Protein AF-A0A963EAY8-F1 (afdb_monomer_lite)

Sequence (156 aa):
DLLLGFHVPGVGLVMAIVAFFITGMMVTNFIGHRLVNLWERLLSKIPLVRTIHHAVKQVASSFLSSSEESFTNVLLIEYPRPGIYSIALQTSTGFQRAKSATSEELITVFLPTTPNPTSGFLLLVPKKDVQKLDMSVDEAFKMVISLGVVLPDRPE

pLDDT: mean 78.3, std 15.53, range [38.72, 96.75]

Radius of gyration: 29.53 Å; chains: 1; bounding box: 67×51×71 Å

Structure (mmCIF, N/CA/C/O backbone):
data_AF-A0A963EAY8-F1
#
_entry.id   AF-A0A963EAY8-F1
#
loop_
_atom_site.group_PDB
_atom_site.id
_atom_site.type_symbol
_atom_site.label_atom_id
_atom_site.label_alt_id
_atom_site.label_comp_id
_atom_site.label_asym_id
_atom_site.label_entity_id
_atom_site.label_seq_id
_atom_site.pdbx_PDB_ins_code
_atom_site.Cartn_x
_atom_site.Cartn_y
_atom_site.Cartn_z
_atom_site.occupancy
_atom_site.B_iso_or_equiv
_atom_site.auth_seq_id
_atom_site.auth_comp_id
_atom_site.auth_asym_id
_atom_site.auth_atom_id
_atom_site.pdbx_PDB_model_num
ATOM 1 N N . ASP A 1 1 ? 45.921 -27.276 -46.958 1.00 52.75 1 ASP A N 1
ATOM 2 C CA . ASP A 1 1 ? 47.088 -27.723 -47.740 1.00 52.75 1 ASP A CA 1
ATOM 3 C C . ASP A 1 1 ? 47.526 -29.177 -47.634 1.00 52.75 1 ASP A C 1
ATOM 5 O O . ASP A 1 1 ? 48.458 -29.514 -48.342 1.00 52.75 1 ASP A O 1
ATOM 9 N N . LEU A 1 2 ? 46.847 -30.090 -46.916 1.00 59.94 2 LEU A N 1
ATOM 10 C CA . LEU A 1 2 ? 47.181 -31.527 -47.058 1.00 59.94 2 LEU A CA 1
ATOM 11 C C . LEU A 1 2 ? 45.992 -32.506 -47.127 1.00 59.94 2 LEU A C 1
ATOM 13 O O . LEU A 1 2 ? 46.213 -33.704 -47.213 1.00 59.94 2 LEU A O 1
ATOM 17 N N . LEU A 1 3 ? 44.737 -32.033 -47.131 1.00 61.50 3 LEU A N 1
ATOM 18 C CA . LEU A 1 3 ? 43.558 -32.923 -47.194 1.00 61.50 3 LEU A CA 1
ATOM 19 C C . LEU A 1 3 ? 42.606 -32.681 -48.382 1.00 61.50 3 LEU A C 1
ATOM 21 O O . LEU A 1 3 ? 41.777 -33.540 -48.648 1.00 61.50 3 LEU A O 1
ATOM 25 N N . LEU A 1 4 ? 42.703 -31.560 -49.113 1.00 60.94 4 LEU A N 1
ATOM 26 C CA . LEU A 1 4 ? 41.684 -31.164 -50.111 1.00 60.94 4 LEU A CA 1
ATOM 27 C C . LEU A 1 4 ? 42.226 -30.697 -51.479 1.00 60.94 4 LEU A C 1
ATOM 29 O O . LEU A 1 4 ? 41.444 -30.270 -52.319 1.00 60.94 4 LEU A O 1
ATOM 33 N N . GLY A 1 5 ? 43.536 -30.772 -51.735 1.00 61.97 5 GLY A N 1
ATOM 34 C CA . GLY A 1 5 ? 44.114 -30.518 -53.070 1.00 61.97 5 GLY A CA 1
ATOM 35 C C . GLY A 1 5 ? 44.005 -29.087 -53.633 1.00 61.97 5 GLY A C 1
ATOM 36 O O . GLY A 1 5 ? 44.617 -28.815 -54.657 1.00 61.97 5 GLY A O 1
ATOM 37 N N . PHE A 1 6 ? 43.299 -28.163 -52.969 1.00 66.94 6 PHE A N 1
ATOM 38 C CA . PHE A 1 6 ? 43.195 -26.749 -53.350 1.00 66.94 6 PHE A CA 1
ATOM 39 C C . PHE A 1 6 ? 43.286 -25.827 -52.125 1.00 66.94 6 PHE A C 1
ATOM 41 O O . PHE A 1 6 ? 42.725 -26.118 -51.064 1.00 66.94 6 PHE A O 1
ATOM 48 N N . HIS A 1 7 ? 43.991 -24.701 -52.276 1.00 59.88 7 HIS A N 1
ATOM 49 C CA . HIS A 1 7 ? 44.113 -23.668 -51.248 1.00 59.88 7 HIS A CA 1
ATOM 50 C C . HIS A 1 7 ? 42.875 -22.765 -51.299 1.00 59.88 7 HIS A C 1
ATOM 52 O O . HIS A 1 7 ? 42.766 -21.902 -52.167 1.00 59.88 7 HIS A O 1
ATOM 58 N N . VAL A 1 8 ? 41.915 -22.977 -50.395 1.00 67.69 8 VAL A N 1
ATOM 59 C CA . VAL A 1 8 ? 40.774 -22.066 -50.236 1.00 67.69 8 VAL A CA 1
ATOM 60 C C . VAL A 1 8 ? 41.134 -21.049 -49.144 1.00 67.69 8 VAL A C 1
ATOM 62 O O . VAL A 1 8 ? 41.179 -21.417 -47.962 1.00 67.69 8 VAL A O 1
ATOM 65 N N . PRO A 1 9 ? 41.432 -19.785 -49.499 1.00 74.25 9 PRO A N 1
ATOM 66 C CA . PRO A 1 9 ? 41.774 -18.765 -48.515 1.00 74.25 9 PRO A CA 1
ATOM 67 C C . PRO A 1 9 ? 40.606 -18.565 -47.536 1.00 74.25 9 PRO A C 1
ATOM 69 O O . PRO A 1 9 ? 39.452 -18.463 -47.941 1.00 74.25 9 PRO A O 1
ATOM 72 N N . GLY A 1 10 ? 40.900 -18.551 -46.232 1.00 77.94 10 GLY A N 1
ATOM 73 C CA . GLY A 1 10 ? 39.903 -18.361 -45.166 1.00 77.94 10 GLY A CA 1
ATOM 74 C C . GLY A 1 10 ? 39.368 -19.638 -44.503 1.00 77.94 10 GLY A C 1
ATOM 75 O O . GLY A 1 10 ? 38.774 -19.543 -43.430 1.00 77.94 10 GLY A O 1
ATOM 76 N N . VAL A 1 11 ? 39.639 -20.838 -45.035 1.00 84.38 11 VAL A N 1
ATOM 77 C CA . VAL A 1 11 ? 39.178 -22.102 -44.413 1.00 84.38 11 VAL A CA 1
ATOM 78 C C . VAL A 1 11 ? 39.747 -22.302 -43.009 1.00 84.38 11 VAL A C 1
ATOM 80 O O . VAL A 1 11 ? 39.030 -22.753 -42.121 1.00 84.38 11 VAL A O 1
ATOM 83 N N . GLY A 1 12 ? 41.002 -21.912 -42.771 1.00 84.38 12 GLY A N 1
ATOM 84 C CA . GLY A 1 12 ? 41.598 -21.974 -41.433 1.00 84.38 12 GLY A CA 1
ATOM 85 C C . GLY A 1 12 ? 40.861 -21.104 -40.409 1.00 84.38 12 GLY A C 1
ATOM 86 O O . GLY A 1 12 ? 40.652 -21.536 -39.279 1.00 84.38 12 GLY A O 1
ATOM 87 N N . LEU A 1 13 ? 40.399 -19.918 -40.819 1.00 89.06 13 LEU A N 1
ATOM 88 C CA . LEU A 1 13 ? 39.637 -19.008 -39.962 1.00 89.06 13 LEU A CA 1
ATOM 89 C C . LEU A 1 13 ? 38.248 -19.575 -39.651 1.00 89.06 13 LEU A C 1
ATOM 91 O O . L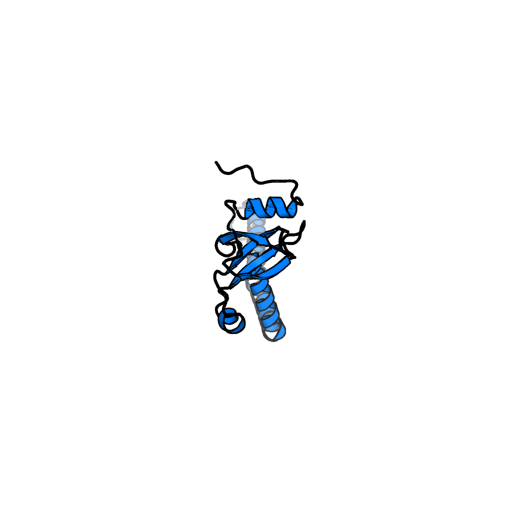EU A 1 13 ? 37.838 -19.587 -38.495 1.00 89.06 13 LEU A O 1
ATOM 95 N N . VAL A 1 14 ? 37.550 -20.099 -40.664 1.00 90.62 14 VAL A N 1
ATOM 96 C CA . VAL A 1 14 ? 36.241 -20.744 -40.479 1.00 90.62 14 VAL A CA 1
ATOM 97 C C . VAL A 1 14 ? 36.366 -21.960 -39.558 1.00 90.62 14 VAL A C 1
ATOM 99 O O . VAL A 1 14 ? 35.589 -22.096 -38.617 1.00 90.62 14 VAL A O 1
ATOM 102 N N . MET A 1 15 ? 37.383 -22.801 -39.761 1.00 88.31 15 MET A N 1
ATOM 103 C CA . MET A 1 15 ? 37.652 -23.960 -38.905 1.00 88.31 15 MET A CA 1
ATOM 104 C C . MET A 1 15 ? 37.964 -23.554 -37.461 1.00 88.31 15 MET A C 1
ATOM 106 O O . MET A 1 15 ? 37.464 -24.187 -36.535 1.00 88.31 15 MET A O 1
ATOM 110 N N . ALA A 1 16 ? 38.736 -22.483 -37.254 1.00 90.75 16 ALA A N 1
ATOM 111 C CA . ALA A 1 16 ? 39.008 -21.957 -35.920 1.00 90.75 16 ALA A CA 1
ATOM 112 C C . ALA A 1 16 ? 37.726 -21.449 -35.239 1.00 90.75 16 ALA A C 1
ATOM 114 O O . ALA A 1 16 ? 37.468 -21.806 -34.093 1.00 90.75 16 ALA A O 1
ATOM 115 N N . ILE A 1 17 ? 36.890 -20.682 -35.948 1.00 93.88 17 ILE A N 1
ATOM 116 C CA . ILE A 1 17 ? 35.605 -20.185 -35.429 1.00 93.88 17 ILE A CA 1
ATOM 117 C C . ILE A 1 17 ? 34.693 -21.352 -35.036 1.00 93.88 17 ILE A C 1
ATOM 119 O O . ILE A 1 17 ? 34.140 -21.354 -33.937 1.00 93.88 17 ILE A O 1
ATOM 123 N N . VAL A 1 18 ? 34.576 -22.370 -35.892 1.00 93.81 18 VAL A N 1
ATOM 124 C CA . VAL A 1 18 ? 33.775 -23.571 -35.613 1.00 93.81 18 VAL A CA 1
ATOM 125 C C . VAL A 1 18 ? 34.322 -24.326 -34.399 1.00 93.81 18 VAL A C 1
ATOM 127 O O . VAL A 1 18 ? 33.553 -24.709 -33.519 1.00 93.81 18 VAL A O 1
ATOM 130 N N . ALA A 1 19 ? 35.642 -24.492 -34.296 1.00 92.12 19 ALA A N 1
ATOM 131 C CA . ALA A 1 19 ? 36.272 -25.155 -33.157 1.00 92.12 19 ALA A CA 1
ATOM 132 C C . ALA A 1 19 ? 36.042 -24.395 -31.838 1.00 92.12 19 ALA A C 1
ATOM 134 O O . ALA A 1 19 ? 35.681 -25.010 -30.830 1.00 92.12 19 ALA A O 1
ATOM 135 N N . PHE A 1 20 ? 36.183 -23.065 -31.838 1.00 94.56 20 PHE A N 1
ATOM 136 C CA . PHE A 1 20 ? 35.883 -22.230 -30.671 1.00 94.56 20 PHE A CA 1
ATOM 137 C C . PHE A 1 20 ? 34.409 -22.307 -30.279 1.00 94.56 20 PHE A C 1
ATOM 139 O O . PHE A 1 20 ? 34.101 -22.441 -29.096 1.00 94.56 20 PHE A O 1
ATOM 146 N N . PHE A 1 21 ? 33.505 -22.278 -31.258 1.00 92.88 21 PHE A N 1
ATOM 147 C CA . PHE A 1 21 ? 32.069 -22.363 -31.015 1.00 92.88 21 PHE A CA 1
ATOM 148 C C . PHE A 1 21 ? 31.675 -23.697 -30.367 1.00 92.88 21 PHE A C 1
ATOM 150 O O . PHE A 1 21 ? 30.987 -23.710 -29.347 1.00 92.88 21 PHE A O 1
ATOM 157 N N . ILE A 1 22 ? 32.176 -24.819 -30.896 1.00 90.19 22 ILE A N 1
ATOM 158 C CA . ILE A 1 22 ? 31.931 -26.158 -30.335 1.00 90.19 22 ILE A CA 1
ATOM 159 C C . ILE A 1 22 ? 32.508 -26.270 -28.920 1.00 90.19 22 ILE A C 1
ATOM 161 O O . ILE A 1 22 ? 31.847 -26.782 -28.015 1.00 90.19 22 ILE A O 1
ATOM 165 N N . THR A 1 23 ? 33.719 -25.752 -28.707 1.00 87.38 23 THR A N 1
ATOM 166 C CA . THR A 1 23 ? 34.376 -25.775 -27.393 1.00 87.38 23 THR A CA 1
ATOM 167 C C . THR A 1 23 ? 33.584 -24.962 -26.368 1.00 87.38 23 THR A C 1
ATOM 169 O O . THR A 1 23 ? 33.299 -25.454 -25.276 1.00 87.38 23 THR A O 1
ATOM 172 N N . GLY A 1 24 ? 33.157 -23.748 -26.728 1.00 85.25 24 GLY A N 1
ATOM 173 C CA . GLY A 1 24 ? 32.317 -22.904 -25.878 1.00 85.25 24 GLY A CA 1
ATOM 174 C C . GLY A 1 24 ? 30.977 -23.563 -25.551 1.00 85.25 24 GLY A C 1
ATOM 175 O O . GLY A 1 24 ? 30.565 -23.587 -24.392 1.00 85.25 24 GLY A O 1
ATOM 176 N N . MET A 1 25 ? 30.335 -24.184 -26.544 1.00 84.88 25 MET A N 1
ATOM 177 C CA . MET A 1 25 ? 29.078 -24.908 -26.355 1.00 84.88 25 MET A CA 1
ATOM 178 C C . MET A 1 25 ? 29.233 -26.089 -25.384 1.00 84.88 25 MET A C 1
ATOM 180 O O . MET A 1 25 ? 28.385 -26.274 -24.511 1.00 84.88 25 MET A O 1
ATOM 184 N N . MET A 1 26 ? 30.320 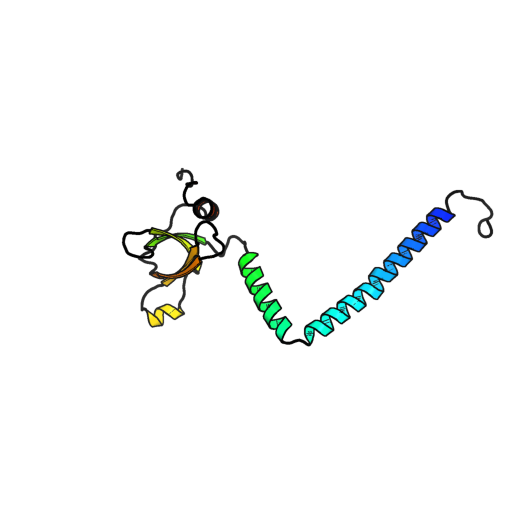-26.862 -25.479 1.00 80.88 26 MET A N 1
ATOM 185 C CA . MET A 1 26 ? 30.592 -27.961 -24.545 1.00 80.88 26 MET A CA 1
ATOM 186 C C . MET A 1 26 ? 30.819 -27.471 -23.113 1.00 80.88 26 MET A C 1
ATOM 188 O O . MET A 1 26 ? 30.274 -28.059 -22.176 1.00 80.88 26 MET A O 1
ATOM 192 N N . VAL A 1 27 ? 31.584 -26.391 -22.931 1.00 80.62 27 VAL A N 1
ATOM 193 C CA . VAL A 1 27 ? 31.848 -25.811 -21.605 1.00 80.62 27 VAL A CA 1
ATOM 194 C C . VAL A 1 27 ? 30.547 -25.335 -20.958 1.00 80.62 27 VAL A C 1
ATOM 196 O O . VAL A 1 27 ? 30.242 -25.728 -19.828 1.00 80.62 27 VAL A O 1
ATOM 199 N N . THR A 1 28 ? 29.739 -24.557 -21.682 1.00 74.12 28 THR A N 1
ATOM 200 C CA . THR A 1 28 ? 28.486 -24.007 -21.149 1.00 74.12 28 THR A CA 1
ATOM 201 C C . THR A 1 28 ? 27.456 -25.100 -20.865 1.00 74.12 28 THR A C 1
ATOM 203 O O . THR A 1 28 ? 26.828 -25.085 -19.807 1.00 74.12 28 THR A O 1
ATOM 206 N N . ASN A 1 29 ? 27.315 -26.087 -21.754 1.00 76.19 29 ASN A N 1
ATOM 207 C CA . ASN A 1 29 ? 26.289 -27.120 -21.614 1.00 76.19 29 ASN A CA 1
ATOM 208 C C . ASN A 1 29 ? 26.658 -28.191 -20.567 1.00 76.19 29 ASN A C 1
ATOM 210 O O . ASN A 1 29 ? 25.804 -28.658 -19.819 1.00 76.19 29 ASN A O 1
ATOM 214 N N . PHE A 1 30 ? 27.932 -28.587 -20.465 1.00 72.38 30 PHE A N 1
ATOM 215 C CA . PHE A 1 30 ? 28.322 -29.720 -19.614 1.00 72.38 30 PHE A CA 1
ATOM 216 C C . PHE A 1 30 ? 28.764 -29.308 -18.204 1.00 72.38 30 PHE A C 1
ATOM 218 O O . PHE A 1 30 ? 28.382 -29.939 -17.214 1.00 72.38 30 PHE A O 1
ATOM 225 N N . ILE A 1 31 ? 29.567 -28.246 -18.094 1.00 76.62 31 ILE A N 1
ATOM 226 C CA . ILE A 1 31 ? 30.108 -27.780 -16.808 1.00 76.62 31 ILE A CA 1
ATOM 227 C C . ILE A 1 31 ? 29.109 -26.842 -16.130 1.00 76.62 31 ILE A C 1
ATOM 229 O O . ILE A 1 31 ? 28.886 -26.968 -14.925 1.00 76.62 31 ILE A O 1
ATOM 233 N N . GLY A 1 32 ? 28.444 -25.977 -16.904 1.00 72.00 32 GLY A N 1
ATOM 234 C CA . GLY A 1 32 ? 27.428 -25.053 -16.397 1.00 72.00 32 GLY A CA 1
ATOM 235 C C . GLY A 1 32 ? 26.297 -25.775 -15.665 1.00 72.00 32 GLY A C 1
ATOM 236 O O . GLY A 1 32 ? 26.056 -25.512 -14.488 1.00 72.00 32 GLY A O 1
ATOM 237 N N . HIS A 1 33 ? 25.667 -26.764 -16.306 1.00 75.00 33 HIS A N 1
ATOM 238 C CA . HIS A 1 33 ? 24.565 -27.510 -15.688 1.00 75.00 33 HIS A CA 1
ATOM 239 C C . HIS A 1 33 ? 24.986 -28.316 -14.454 1.00 75.00 33 HIS A C 1
ATOM 241 O O . HIS A 1 33 ? 24.242 -28.376 -13.477 1.00 75.00 33 HIS A O 1
ATOM 247 N N . ARG A 1 34 ? 26.187 -28.908 -14.442 1.00 76.75 34 ARG A N 1
ATOM 248 C CA . ARG A 1 34 ? 26.676 -29.631 -13.256 1.00 76.75 34 ARG A CA 1
ATOM 249 C C . ARG A 1 34 ? 26.963 -28.703 -12.084 1.00 76.75 34 ARG A C 1
ATOM 251 O O . ARG A 1 34 ? 26.660 -29.073 -10.952 1.00 76.75 34 ARG A O 1
ATOM 258 N N . LEU A 1 35 ? 27.517 -27.522 -12.348 1.00 77.81 35 LEU A N 1
ATOM 259 C CA . LEU A 1 35 ? 27.798 -26.534 -11.315 1.00 77.81 35 LEU A CA 1
ATOM 260 C C . LEU A 1 35 ? 26.491 -25.993 -10.723 1.00 77.81 35 LEU A C 1
ATOM 262 O O . LEU A 1 35 ? 26.336 -26.004 -9.506 1.00 77.81 35 LEU A O 1
ATOM 266 N N . VAL A 1 36 ? 25.519 -25.629 -11.567 1.00 76.00 36 VAL A N 1
ATOM 267 C CA . VAL A 1 36 ? 24.180 -25.181 -11.137 1.00 76.00 36 VAL A CA 1
ATOM 268 C C . VAL A 1 36 ? 23.485 -26.252 -10.292 1.00 76.00 36 VAL A C 1
ATOM 270 O O . VAL A 1 36 ? 23.054 -25.966 -9.179 1.00 76.00 36 VAL A O 1
ATOM 273 N N . ASN A 1 37 ? 23.477 -27.509 -10.740 1.00 79.00 37 ASN A N 1
ATOM 274 C CA . ASN A 1 37 ? 22.850 -28.601 -9.989 1.00 79.00 37 ASN A CA 1
ATOM 275 C C . ASN A 1 37 ? 23.553 -28.885 -8.648 1.00 79.00 37 ASN A C 1
ATOM 277 O O . ASN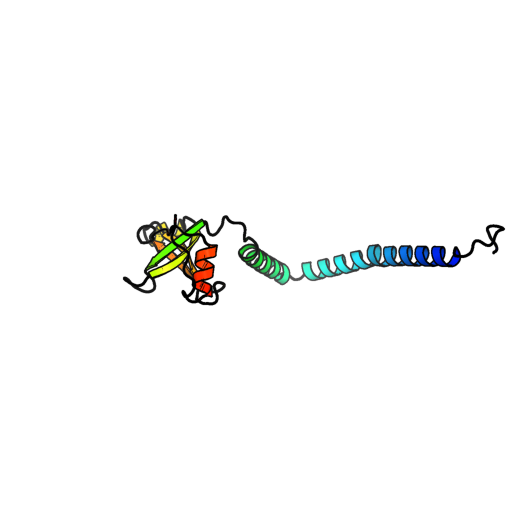 A 1 37 ? 22.910 -29.307 -7.685 1.00 79.00 37 ASN A O 1
ATOM 281 N N . LEU A 1 38 ? 24.874 -28.683 -8.563 1.00 81.06 38 LEU A N 1
ATOM 282 C CA . LEU A 1 38 ? 25.622 -28.814 -7.311 1.00 81.06 38 LEU A CA 1
ATOM 283 C C . LEU A 1 38 ? 25.266 -27.685 -6.334 1.00 81.06 38 LEU A C 1
ATOM 285 O O . LEU A 1 38 ? 25.037 -27.957 -5.154 1.00 81.06 38 LEU A O 1
ATOM 289 N N . TRP A 1 39 ? 25.157 -26.450 -6.835 1.00 77.56 39 TRP A N 1
ATOM 290 C CA . TRP A 1 39 ? 24.696 -25.293 -6.067 1.00 77.56 39 TRP A CA 1
ATOM 291 C C . TRP A 1 39 ? 23.273 -25.491 -5.547 1.00 77.56 39 TRP A C 1
ATOM 293 O O . TRP A 1 39 ? 23.040 -25.340 -4.348 1.00 77.56 39 TRP A O 1
ATOM 303 N N . GLU A 1 40 ? 22.340 -25.920 -6.398 1.00 75.50 40 GLU A N 1
ATOM 304 C CA . GLU A 1 40 ? 20.961 -26.219 -6.000 1.00 75.50 40 GLU A CA 1
ATOM 305 C C . GLU A 1 40 ? 20.893 -27.315 -4.928 1.00 75.50 40 GLU A C 1
ATOM 307 O O . GLU A 1 40 ? 20.165 -27.184 -3.941 1.00 75.50 40 GLU A O 1
ATOM 312 N N . ARG A 1 41 ? 21.694 -28.383 -5.057 1.00 77.44 41 ARG A N 1
ATOM 313 C CA . ARG A 1 41 ? 21.753 -29.461 -4.055 1.00 77.44 41 ARG A CA 1
ATOM 314 C C . ARG A 1 41 ? 22.323 -28.989 -2.718 1.00 77.44 41 ARG A C 1
ATOM 316 O O . ARG A 1 41 ? 21.794 -29.391 -1.681 1.00 77.44 41 ARG A O 1
ATOM 323 N N . LEU A 1 42 ? 23.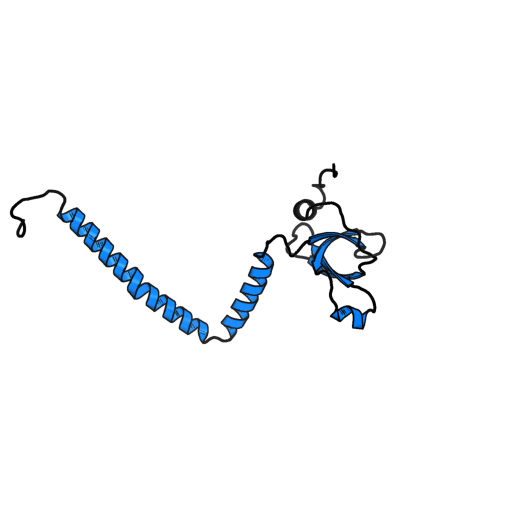354 -28.144 -2.719 1.00 76.06 42 LEU A N 1
ATOM 324 C CA . LEU A 1 42 ? 23.917 -27.545 -1.502 1.00 76.06 42 LEU A CA 1
ATOM 325 C C . LEU A 1 42 ? 22.903 -26.624 -0.809 1.00 76.06 42 LEU A C 1
ATOM 327 O O . LEU A 1 42 ? 22.668 -26.770 0.390 1.00 76.06 42 LEU A O 1
ATOM 331 N N . LEU A 1 43 ? 22.236 -25.756 -1.572 1.00 69.88 43 LEU A N 1
ATOM 332 C CA . LEU A 1 43 ? 21.175 -24.869 -1.086 1.00 69.88 43 LEU A CA 1
ATOM 333 C C . LEU A 1 43 ? 19.975 -25.653 -0.527 1.00 69.88 43 LEU A C 1
ATOM 335 O O . LEU A 1 43 ? 19.422 -25.287 0.509 1.00 69.88 43 LEU A O 1
ATOM 339 N N . SER A 1 44 ? 19.604 -26.773 -1.156 1.00 64.12 44 SER A N 1
ATOM 340 C CA . SER A 1 44 ? 18.449 -27.590 -0.750 1.00 64.12 44 SER A CA 1
ATOM 341 C C . SER A 1 44 ? 18.594 -28.281 0.614 1.00 64.12 44 SER A C 1
ATOM 343 O O . SER A 1 44 ? 17.584 -28.648 1.217 1.00 64.12 44 SER A O 1
ATOM 345 N N . LYS A 1 45 ? 19.829 -28.457 1.109 1.00 66.00 45 LYS A N 1
ATOM 346 C CA . LYS A 1 45 ? 20.128 -29.083 2.409 1.00 66.00 45 LYS A CA 1
ATOM 347 C C . LYS A 1 45 ? 20.090 -28.105 3.581 1.00 66.00 45 LYS A C 1
ATOM 349 O O . LYS A 1 45 ? 20.187 -28.541 4.724 1.00 66.00 45 LYS A O 1
ATOM 354 N N . ILE A 1 46 ? 19.942 -26.810 3.315 1.00 66.25 46 ILE A N 1
ATOM 355 C CA . ILE A 1 46 ? 19.838 -25.784 4.347 1.00 66.25 46 ILE A CA 1
ATOM 356 C C . ILE A 1 46 ? 18.339 -25.509 4.569 1.00 66.25 46 ILE A C 1
ATOM 358 O O . ILE A 1 46 ? 17.730 -24.797 3.768 1.00 66.25 46 ILE A O 1
ATOM 362 N N . PRO A 1 47 ? 17.703 -26.041 5.634 1.00 57.28 47 PRO A N 1
ATOM 363 C CA . PRO A 1 47 ? 16.270 -25.844 5.898 1.00 57.28 47 PRO A CA 1
ATOM 364 C C . PRO A 1 47 ? 15.857 -24.366 6.040 1.00 57.28 47 PRO A C 1
ATOM 366 O O . PRO A 1 47 ? 14.687 -24.039 5.867 1.00 57.28 47 PRO A O 1
ATOM 369 N N . LEU A 1 48 ? 16.814 -23.457 6.254 1.00 58.22 48 LEU A N 1
ATOM 370 C CA . LEU A 1 48 ? 16.611 -22.007 6.279 1.00 58.22 48 LEU A CA 1
ATOM 371 C C . LEU A 1 48 ? 16.304 -21.406 4.890 1.00 58.22 48 LEU A C 1
ATOM 373 O O . LEU A 1 48 ? 15.537 -20.453 4.780 1.00 58.22 48 LEU A O 1
ATOM 377 N N . VAL A 1 49 ? 16.853 -21.985 3.817 1.00 56.72 49 VAL A N 1
ATOM 378 C CA . VAL A 1 49 ? 16.712 -21.484 2.440 1.00 56.72 49 VAL A CA 1
ATOM 379 C C . VAL A 1 49 ? 15.288 -21.701 1.934 1.00 56.72 49 VAL A C 1
ATOM 381 O O . VAL A 1 49 ? 14.750 -20.829 1.271 1.00 56.72 49 VAL A O 1
ATOM 384 N N . ARG A 1 50 ? 14.602 -22.790 2.306 1.00 55.41 50 ARG A N 1
ATOM 385 C CA . ARG A 1 50 ? 13.185 -22.972 1.932 1.00 55.41 50 ARG A CA 1
ATOM 386 C C . ARG A 1 50 ? 12.289 -21.919 2.572 1.00 55.41 50 ARG A C 1
ATOM 388 O O . ARG A 1 50 ? 11.462 -21.346 1.876 1.00 55.41 50 ARG A O 1
ATOM 395 N N . THR A 1 51 ? 12.472 -21.627 3.856 1.00 59.06 51 THR A N 1
ATOM 396 C CA . THR A 1 51 ? 11.659 -20.628 4.564 1.00 59.06 51 THR A CA 1
ATOM 397 C C . THR A 1 51 ? 11.953 -19.216 4.073 1.00 59.06 51 THR A C 1
ATOM 399 O O . THR A 1 51 ? 11.022 -18.447 3.874 1.00 59.06 51 THR A O 1
ATOM 402 N N . ILE A 1 52 ? 13.219 -18.889 3.798 1.00 66.75 52 ILE A N 1
ATOM 403 C CA . ILE A 1 52 ? 13.600 -17.589 3.235 1.00 66.75 52 ILE A CA 1
ATOM 404 C C . ILE A 1 52 ? 13.144 -17.475 1.783 1.00 66.75 52 ILE A C 1
ATOM 406 O O . ILE A 1 52 ? 12.555 -16.467 1.441 1.00 66.75 52 ILE A O 1
ATOM 410 N N . HIS A 1 53 ? 13.324 -18.483 0.928 1.00 56.03 53 HIS A N 1
ATOM 411 C CA . HIS A 1 53 ? 12.811 -18.425 -0.443 1.00 56.03 53 HIS A CA 1
ATOM 412 C C . HIS A 1 53 ? 11.286 -18.406 -0.480 1.00 56.03 53 HIS A C 1
ATOM 414 O O . HIS A 1 53 ? 10.744 -17.724 -1.334 1.00 56.03 53 HIS A O 1
ATOM 420 N N . HIS A 1 54 ? 10.580 -19.091 0.424 1.00 57.16 54 HIS A N 1
ATOM 421 C CA . HIS A 1 54 ? 9.127 -18.961 0.530 1.00 57.16 54 HIS A CA 1
ATOM 422 C C . HIS A 1 54 ? 8.724 -17.585 1.043 1.00 57.16 54 HIS A C 1
ATOM 424 O O . HIS A 1 54 ? 7.883 -16.972 0.414 1.00 57.16 54 HIS A O 1
ATOM 430 N N . ALA A 1 55 ? 9.346 -17.058 2.097 1.00 61.22 55 ALA A N 1
ATOM 431 C CA . ALA A 1 55 ? 9.055 -15.721 2.609 1.00 61.22 55 ALA A CA 1
ATOM 432 C C . ALA A 1 55 ? 9.404 -14.632 1.587 1.00 61.22 55 ALA A C 1
ATOM 434 O O . ALA A 1 55 ? 8.616 -13.729 1.362 1.00 61.22 55 ALA A O 1
ATOM 435 N N . VAL A 1 56 ? 10.539 -14.746 0.901 1.00 63.59 56 VAL A N 1
ATOM 436 C CA . VAL A 1 56 ? 10.973 -13.829 -0.156 1.00 63.59 56 VAL A CA 1
ATOM 437 C C . VAL A 1 56 ? 10.113 -13.997 -1.393 1.00 63.59 56 VAL A C 1
ATOM 439 O O . VAL A 1 56 ? 9.754 -12.994 -1.973 1.00 63.59 56 VAL A O 1
ATOM 442 N N . LYS A 1 57 ? 9.717 -15.210 -1.793 1.00 56.28 57 LYS A N 1
ATOM 443 C CA . LYS A 1 57 ? 8.785 -15.416 -2.913 1.00 56.28 57 LYS A CA 1
ATOM 444 C C . LYS A 1 57 ? 7.366 -14.993 -2.555 1.00 56.28 57 LYS A C 1
ATOM 446 O O . LYS A 1 57 ? 6.659 -14.582 -3.453 1.00 56.28 57 LYS A O 1
ATOM 451 N N . GLN A 1 58 ? 6.973 -15.056 -1.286 1.00 53.81 58 GLN A N 1
ATOM 452 C CA . GLN A 1 58 ? 5.683 -14.608 -0.764 1.00 53.81 58 GLN A CA 1
ATOM 453 C C . GLN A 1 58 ? 5.637 -13.082 -0.646 1.00 53.81 58 GLN A C 1
ATOM 455 O O . GLN A 1 58 ? 4.653 -12.474 -1.036 1.00 53.81 58 GLN A O 1
ATOM 460 N N . VAL A 1 59 ? 6.722 -12.448 -0.197 1.00 60.78 59 VAL A N 1
ATOM 461 C CA . VAL A 1 59 ? 6.898 -10.988 -0.201 1.00 60.78 59 VAL A CA 1
ATOM 462 C C . VAL A 1 59 ? 7.036 -10.487 -1.635 1.00 60.78 59 VAL A C 1
ATOM 464 O O . VAL A 1 59 ? 6.316 -9.587 -2.039 1.00 60.78 59 VAL A O 1
ATOM 467 N N . ALA A 1 60 ? 7.886 -11.114 -2.444 1.00 54.53 60 ALA A N 1
ATOM 468 C CA . ALA A 1 60 ? 8.046 -10.788 -3.853 1.00 54.53 60 ALA A CA 1
ATOM 469 C C . ALA A 1 60 ? 6.761 -11.061 -4.629 1.00 54.53 60 ALA A C 1
ATOM 471 O O . ALA A 1 60 ? 6.438 -10.259 -5.482 1.00 54.53 60 ALA A O 1
ATOM 472 N N . SER A 1 61 ? 5.975 -12.100 -4.324 1.00 50.56 61 SER A N 1
ATOM 473 C CA . SER A 1 61 ? 4.642 -12.246 -4.910 1.00 50.56 61 SER A CA 1
ATOM 474 C C . SER A 1 61 ? 3.708 -11.161 -4.400 1.00 50.56 61 SER A C 1
ATOM 476 O O . SER A 1 61 ? 2.995 -10.613 -5.211 1.00 50.56 61 SER A O 1
ATOM 478 N N . SER A 1 62 ? 3.736 -10.754 -3.132 1.00 55.06 62 SER A N 1
ATOM 479 C CA . SER A 1 62 ? 2.902 -9.639 -2.650 1.00 55.06 62 SER A CA 1
ATOM 480 C C . SER A 1 62 ? 3.278 -8.273 -3.247 1.00 55.06 62 SER A C 1
ATOM 482 O O . SER A 1 62 ? 2.426 -7.397 -3.307 1.00 55.06 62 SER A O 1
ATOM 484 N N . PHE A 1 63 ? 4.523 -8.091 -3.706 1.00 53.56 63 PHE A N 1
ATOM 485 C CA . PHE A 1 63 ? 4.991 -6.870 -4.380 1.00 53.56 63 PHE A CA 1
ATOM 486 C C . PHE A 1 63 ? 4.957 -6.951 -5.924 1.00 53.56 63 PHE A C 1
ATOM 488 O O . PHE A 1 63 ? 4.781 -5.924 -6.568 1.00 53.56 63 PHE A O 1
ATOM 495 N N . LEU A 1 64 ? 5.120 -8.141 -6.525 1.00 46.00 64 LEU A N 1
ATOM 496 C CA . LEU A 1 64 ? 5.143 -8.398 -7.983 1.00 46.00 64 LEU A CA 1
ATOM 497 C C . LEU A 1 64 ? 3.832 -8.986 -8.525 1.00 46.00 64 LEU A C 1
ATOM 499 O O . LEU A 1 64 ? 3.640 -9.009 -9.735 1.00 46.00 64 LEU A O 1
ATOM 503 N N . SER A 1 65 ? 2.902 -9.415 -7.664 1.00 40.69 65 SER A N 1
ATOM 504 C CA . SER A 1 65 ? 1.470 -9.463 -8.003 1.00 40.69 65 SER A CA 1
ATOM 505 C C . SER A 1 65 ? 0.844 -8.084 -7.792 1.00 40.69 65 SER A C 1
ATOM 507 O O . SER A 1 65 ? -0.251 -7.913 -7.274 1.00 40.69 65 SER A O 1
ATOM 509 N N . SER A 1 66 ? 1.533 -7.082 -8.332 1.00 43.06 66 SER A N 1
ATOM 510 C CA . SER A 1 66 ? 0.941 -6.088 -9.219 1.00 43.06 66 SER A CA 1
ATOM 511 C C . SER A 1 66 ? 0.220 -6.770 -10.398 1.00 43.06 66 SER A C 1
ATOM 513 O O . SER A 1 66 ? 0.564 -6.584 -11.560 1.00 43.06 66 SER A O 1
ATOM 515 N N . SER A 1 67 ? -0.751 -7.624 -10.091 1.00 40.03 67 SER A N 1
ATOM 516 C CA . SER A 1 67 ? -1.870 -7.939 -10.961 1.00 40.03 67 SER A CA 1
ATOM 517 C C . SER A 1 67 ? -3.036 -7.193 -10.343 1.00 40.03 67 SER A C 1
ATOM 519 O O . SER A 1 67 ? -3.253 -7.299 -9.138 1.00 40.03 67 SER A O 1
ATOM 521 N N . GLU A 1 68 ? -3.725 -6.417 -11.161 1.00 42.25 68 GLU A N 1
ATOM 522 C CA . GLU A 1 68 ? -4.796 -5.445 -10.910 1.00 42.25 68 GLU A CA 1
ATOM 523 C C . GLU A 1 68 ? -5.965 -5.879 -9.983 1.00 42.25 68 GLU A C 1
ATOM 525 O O . GLU A 1 68 ? -6.953 -5.164 -9.868 1.00 42.25 68 GLU A O 1
ATOM 530 N N . GLU A 1 69 ? -5.883 -7.008 -9.274 1.00 44.59 69 GLU A N 1
ATOM 531 C CA . GLU A 1 69 ? -6.977 -7.613 -8.510 1.00 44.59 69 GLU A CA 1
ATOM 532 C C . GLU A 1 69 ? -6.889 -7.466 -6.977 1.00 44.59 69 GLU A C 1
ATOM 534 O O . GLU A 1 69 ? -7.923 -7.570 -6.316 1.00 44.59 69 GLU A O 1
ATOM 539 N N . SER A 1 70 ? -5.720 -7.201 -6.369 1.00 52.19 70 SER A N 1
ATOM 540 C CA . SER A 1 70 ? -5.617 -7.172 -4.889 1.00 52.19 70 SER A CA 1
ATOM 541 C C . SER A 1 70 ? -5.997 -5.842 -4.230 1.00 52.19 70 SER A C 1
ATOM 543 O O . SER A 1 70 ? -6.371 -5.851 -3.059 1.00 52.19 70 SER A O 1
ATOM 545 N N . PHE A 1 71 ? -5.939 -4.718 -4.952 1.00 59.28 71 PHE A N 1
ATOM 546 C CA . PHE A 1 71 ? -6.393 -3.411 -4.465 1.00 59.28 71 PHE A CA 1
ATOM 547 C C . PHE A 1 71 ? -7.584 -2.938 -5.284 1.00 59.28 71 PHE A C 1
ATOM 549 O O . PHE A 1 71 ? -7.443 -2.173 -6.229 1.00 59.28 71 PHE A O 1
ATOM 556 N N . THR A 1 72 ? -8.770 -3.438 -4.960 1.00 68.38 72 THR A N 1
ATOM 557 C CA . THR A 1 72 ? -9.932 -3.243 -5.837 1.00 68.38 72 THR A CA 1
ATOM 558 C C . THR A 1 72 ? -10.514 -1.831 -5.748 1.00 68.38 72 THR A C 1
ATOM 560 O O . THR A 1 72 ? -11.133 -1.362 -6.696 1.00 68.38 72 THR A O 1
ATOM 563 N N . ASN A 1 73 ? -10.363 -1.151 -4.605 1.00 87.00 73 ASN A N 1
ATOM 564 C CA . ASN A 1 73 ? -11.033 0.123 -4.345 1.00 87.00 73 ASN A CA 1
ATOM 565 C C . ASN A 1 73 ? -10.152 1.080 -3.536 1.00 87.00 73 ASN A C 1
ATOM 567 O O . ASN A 1 73 ? -9.507 0.667 -2.566 1.00 87.00 73 ASN A O 1
ATOM 571 N N . VAL A 1 74 ? -10.208 2.365 -3.893 1.00 93.69 74 VAL A N 1
ATOM 572 C CA . VAL A 1 74 ? -9.709 3.467 -3.067 1.00 93.69 74 VAL A CA 1
ATOM 573 C C . VAL A 1 74 ? -10.800 3.877 -2.086 1.00 93.69 74 VAL A C 1
ATOM 575 O O . VAL A 1 74 ? -11.966 4.038 -2.450 1.00 93.69 74 VAL A O 1
ATOM 578 N N . LEU A 1 75 ? -10.424 4.002 -0.821 1.00 94.94 75 LEU A N 1
ATOM 579 C CA . LEU A 1 75 ? -11.329 4.220 0.291 1.00 94.94 75 LEU A CA 1
ATOM 580 C C . LEU A 1 75 ? -10.913 5.462 1.075 1.00 94.94 75 LEU A C 1
ATOM 582 O O . LEU A 1 75 ? -9.728 5.706 1.291 1.00 94.94 75 LEU A O 1
ATOM 586 N N . LEU A 1 76 ? -11.901 6.205 1.551 1.00 96.19 76 LEU A N 1
ATOM 587 C CA . LEU A 1 76 ? -11.755 7.254 2.542 1.00 96.19 76 LEU A CA 1
ATOM 588 C C . LEU A 1 76 ? -12.178 6.692 3.901 1.00 96.19 76 LEU A C 1
ATOM 590 O O . LEU A 1 76 ? -13.281 6.155 4.040 1.00 96.19 76 LEU A O 1
ATOM 594 N N . ILE A 1 77 ? -11.291 6.799 4.887 1.00 96.69 77 ILE A N 1
ATOM 595 C CA . ILE A 1 77 ? -11.519 6.320 6.256 1.00 96.69 77 ILE A CA 1
ATOM 596 C C . ILE A 1 77 ? -11.198 7.416 7.264 1.00 96.69 77 ILE A C 1
ATOM 598 O O . ILE A 1 77 ? -10.329 8.251 7.006 1.00 96.69 77 ILE A O 1
ATOM 602 N N . GLU A 1 78 ? -11.837 7.386 8.432 1.00 96.75 78 GLU A N 1
ATOM 603 C CA . GLU A 1 78 ? -11.423 8.230 9.552 1.00 96.75 78 GLU A CA 1
ATOM 604 C C . GLU A 1 78 ? -10.207 7.623 10.270 1.00 96.75 78 GLU A C 1
ATOM 606 O O . GLU A 1 78 ? -10.272 6.527 10.827 1.00 96.75 78 GLU A O 1
ATOM 611 N N . TYR A 1 79 ? -9.076 8.328 10.257 1.00 96.31 79 TYR A N 1
ATOM 612 C CA . TYR A 1 79 ? -7.852 7.925 10.948 1.00 96.31 79 TYR A CA 1
ATOM 613 C C . TYR A 1 79 ? -6.946 9.143 11.200 1.00 96.31 79 TYR A C 1
ATOM 615 O O . TYR A 1 79 ? -6.769 9.959 10.294 1.00 96.31 79 TYR A O 1
ATOM 623 N N . PRO A 1 80 ? -6.323 9.282 12.390 1.00 94.56 80 PRO A N 1
ATOM 624 C CA . PRO A 1 80 ? -6.356 8.352 13.527 1.00 94.56 80 PRO A CA 1
ATOM 625 C C . PRO A 1 80 ? -7.520 8.590 14.505 1.00 94.56 80 PRO A C 1
ATOM 627 O O . PRO A 1 80 ? -7.628 7.881 15.502 1.00 94.56 80 PRO A O 1
ATOM 630 N N . ARG A 1 81 ? -8.365 9.602 14.271 1.00 95.06 81 ARG A N 1
ATOM 631 C CA . ARG A 1 81 ? -9.518 9.933 15.124 1.00 95.06 81 ARG A CA 1
ATOM 632 C C . ARG A 1 81 ? -10.684 10.490 14.297 1.00 95.06 81 ARG A C 1
ATOM 634 O O . ARG A 1 81 ? -10.431 10.961 13.187 1.00 95.06 81 ARG A O 1
ATOM 641 N N . PRO A 1 82 ? -11.904 10.560 14.863 1.00 94.44 82 PRO A N 1
ATOM 642 C CA . PRO A 1 82 ? -13.050 11.136 14.169 1.00 94.44 82 PRO A CA 1
ATOM 643 C C . PRO A 1 82 ? -12.820 12.569 13.683 1.00 94.44 82 PRO A C 1
ATOM 645 O O . PRO A 1 82 ? -12.196 13.383 14.384 1.00 94.44 82 PRO A O 1
ATOM 648 N N . GLY A 1 83 ? -13.319 12.864 12.480 1.00 95.06 83 GLY A N 1
ATOM 649 C CA . GLY A 1 83 ? -13.151 14.139 11.781 1.00 95.06 83 GLY A CA 1
ATOM 650 C C . GLY A 1 83 ? -11.806 14.334 11.068 1.00 95.06 83 GLY A C 1
ATOM 651 O O . GLY A 1 83 ? -11.577 15.415 10.527 1.00 95.06 83 GLY A O 1
ATOM 652 N N . ILE A 1 84 ? -10.911 13.338 11.068 1.00 96.75 84 ILE A N 1
ATOM 653 C CA . ILE A 1 84 ? -9.671 13.341 10.274 1.00 96.75 84 ILE A CA 1
ATOM 654 C C . ILE A 1 84 ? -9.719 12.169 9.308 1.00 96.75 84 ILE A C 1
ATOM 656 O O . ILE A 1 84 ? -9.895 11.034 9.738 1.00 96.75 84 ILE A O 1
ATOM 660 N N . TYR A 1 85 ? -9.517 12.443 8.022 1.00 95.94 85 TYR A N 1
ATOM 661 C CA . TYR A 1 85 ? -9.658 11.449 6.968 1.00 95.94 85 TYR A CA 1
ATOM 662 C C . TYR A 1 85 ? -8.319 11.084 6.343 1.00 95.94 85 TYR A C 1
ATOM 664 O O . TYR A 1 85 ? -7.430 11.922 6.202 1.00 95.94 85 TYR A O 1
ATOM 672 N N . SER A 1 86 ? -8.196 9.823 5.950 1.00 95.62 86 SER A N 1
ATOM 673 C CA . SER A 1 86 ? -7.047 9.290 5.232 1.00 95.62 86 SER A CA 1
ATOM 674 C C . SER A 1 86 ? -7.498 8.440 4.050 1.00 95.62 86 SER A C 1
ATOM 676 O O . SER A 1 86 ? -8.548 7.795 4.099 1.00 95.62 86 SER A O 1
ATOM 678 N N . ILE A 1 87 ? -6.680 8.423 2.998 1.00 94.38 87 ILE A N 1
ATOM 679 C CA . ILE A 1 87 ? -6.865 7.533 1.852 1.00 94.38 87 ILE A CA 1
ATOM 680 C C . ILE A 1 87 ? -6.272 6.170 2.195 1.00 94.38 87 ILE A C 1
ATOM 682 O O . ILE A 1 87 ? -5.119 6.070 2.611 1.00 94.38 87 ILE A O 1
ATOM 686 N N . ALA A 1 88 ? -7.058 5.121 1.995 1.00 94.88 88 ALA A N 1
ATOM 687 C CA . ALA A 1 88 ? -6.655 3.740 2.184 1.00 94.88 88 ALA A CA 1
ATOM 688 C C . ALA A 1 88 ? -7.034 2.898 0.962 1.00 94.88 88 ALA A C 1
ATOM 690 O O . ALA A 1 88 ? -7.929 3.242 0.192 1.00 94.88 88 ALA A O 1
ATOM 691 N N . LEU A 1 89 ? -6.354 1.771 0.787 1.00 92.94 89 LEU A N 1
ATOM 692 C CA . LEU A 1 89 ? -6.594 0.844 -0.312 1.00 92.94 89 LEU A CA 1
ATOM 693 C C . LEU A 1 89 ? -7.192 -0.447 0.235 1.00 92.94 89 LEU A C 1
ATOM 695 O O . LEU A 1 89 ? -6.653 -1.045 1.169 1.00 92.94 89 LEU A O 1
ATOM 699 N N . GLN A 1 90 ? -8.306 -0.893 -0.337 1.00 90.19 90 GLN A N 1
ATOM 700 C CA . GLN A 1 90 ? -8.930 -2.142 0.081 1.00 90.19 90 GLN A CA 1
ATOM 701 C C . GLN A 1 90 ? -8.074 -3.335 -0.350 1.00 90.19 90 GLN A C 1
ATOM 703 O O . GLN A 1 90 ? -7.924 -3.552 -1.542 1.00 90.19 90 GLN A O 1
ATOM 708 N N . THR 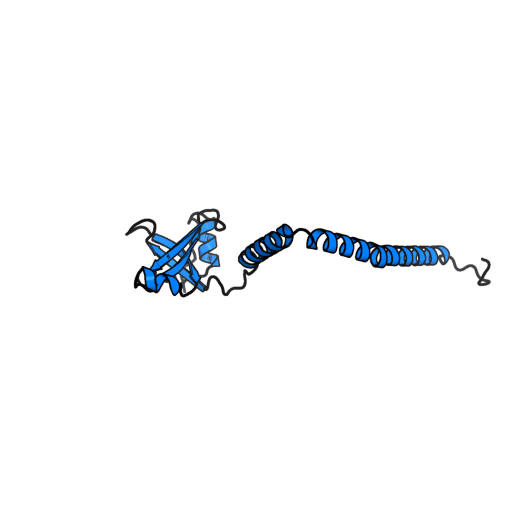A 1 91 ? -7.567 -4.129 0.596 1.00 85.19 91 THR A N 1
ATOM 709 C CA . THR A 1 91 ? -6.746 -5.326 0.300 1.00 85.19 91 THR A CA 1
ATOM 710 C C . THR A 1 91 ? -7.539 -6.627 0.330 1.00 85.19 91 THR A C 1
ATOM 712 O O . THR A 1 91 ? -7.135 -7.630 -0.251 1.00 85.19 91 THR A O 1
ATOM 715 N N . SER A 1 92 ? -8.655 -6.652 1.062 1.00 79.56 92 SER A N 1
ATOM 716 C CA . SER A 1 92 ? -9.521 -7.825 1.168 1.00 79.56 92 SER A CA 1
ATOM 717 C C . SER A 1 92 ? -10.946 -7.420 1.529 1.00 79.56 92 SER A C 1
ATOM 719 O O . SER A 1 92 ? -11.184 -6.475 2.285 1.00 79.56 92 SER A O 1
ATOM 721 N N . THR A 1 93 ? -11.913 -8.154 0.985 1.00 68.19 93 THR A N 1
ATOM 722 C CA . THR A 1 93 ? -13.351 -7.929 1.175 1.00 68.19 93 THR A CA 1
ATOM 723 C C . THR A 1 93 ? -13.910 -8.530 2.461 1.00 68.19 93 THR A C 1
ATOM 725 O O . THR A 1 93 ? -15.075 -8.292 2.766 1.00 68.19 93 THR A O 1
ATOM 728 N N . GLY A 1 94 ? -13.118 -9.256 3.259 1.00 65.94 94 GLY A N 1
ATOM 729 C CA . GLY A 1 94 ? -13.619 -9.728 4.545 1.00 65.94 94 GLY A CA 1
ATOM 730 C C . GLY A 1 94 ? -12.624 -10.524 5.372 1.00 65.94 94 GLY A C 1
ATOM 731 O O . GLY A 1 94 ? -12.136 -11.576 4.960 1.00 65.94 94 GLY A O 1
ATOM 732 N N . PHE A 1 95 ? -12.415 -10.079 6.608 1.00 68.88 95 PHE A N 1
ATOM 733 C CA . PHE A 1 95 ? -11.720 -10.866 7.618 1.00 68.88 95 PHE A CA 1
ATOM 734 C C . PHE A 1 95 ? -12.749 -11.588 8.500 1.00 68.88 95 PHE A C 1
ATOM 736 O O . PHE A 1 95 ? -13.024 -11.193 9.631 1.00 68.88 95 PHE A O 1
ATOM 743 N N . GLN A 1 96 ? -13.334 -12.671 7.970 1.00 62.84 96 GLN A N 1
ATOM 744 C CA . GLN A 1 96 ? -14.418 -13.426 8.629 1.00 62.84 96 GLN A CA 1
ATOM 745 C C . GLN A 1 96 ? -14.071 -13.878 10.060 1.00 62.84 96 GLN A C 1
ATOM 747 O O . GLN A 1 96 ? -14.952 -13.981 10.909 1.00 62.84 96 GLN A O 1
ATOM 752 N N . ARG A 1 97 ? -12.782 -14.092 10.360 1.00 64.88 97 ARG A N 1
ATOM 753 C CA . ARG A 1 97 ? -12.309 -14.437 11.710 1.00 64.88 97 ARG A CA 1
ATOM 754 C C . ARG A 1 97 ? -12.371 -13.284 12.719 1.00 64.88 97 ARG A C 1
ATOM 756 O O . ARG A 1 97 ? -12.422 -13.564 13.910 1.00 64.88 97 ARG A O 1
ATOM 763 N N . ALA A 1 98 ? -12.388 -12.015 12.301 1.00 66.56 98 ALA A N 1
ATOM 764 C CA . ALA A 1 98 ? -12.624 -10.918 13.249 1.00 66.56 98 ALA A CA 1
ATOM 765 C C . ALA A 1 98 ? -14.096 -10.747 13.608 1.00 66.56 98 ALA A C 1
ATOM 767 O O . ALA A 1 98 ? -14.385 -10.240 14.688 1.00 66.56 98 ALA A O 1
ATOM 768 N N . LYS A 1 99 ? -15.026 -11.227 12.774 1.00 66.00 99 LYS A N 1
ATOM 769 C CA . LYS A 1 99 ? -16.461 -11.122 13.057 1.00 66.00 99 LYS A CA 1
ATOM 770 C C . LYS A 1 99 ? -16.832 -11.786 14.388 1.00 66.00 99 LYS A C 1
ATOM 772 O O . LYS A 1 99 ? -17.667 -11.264 15.116 1.00 66.00 99 LYS A O 1
ATOM 777 N N . SER A 1 100 ? -16.161 -12.882 14.749 1.00 68.06 100 SER A N 1
ATOM 778 C CA . SER A 1 100 ? -16.330 -13.547 16.050 1.00 68.06 100 SER A CA 1
ATOM 779 C C . SER A 1 100 ? -15.792 -12.754 17.246 1.00 68.06 100 SER A C 1
ATOM 781 O O . SER A 1 100 ? -16.199 -13.029 18.367 1.00 68.06 100 SER A O 1
ATOM 783 N N . ALA A 1 101 ? -14.885 -11.797 17.032 1.00 73.56 101 ALA A N 1
ATOM 784 C CA . ALA A 1 101 ? -14.285 -10.995 18.098 1.00 73.56 101 ALA A CA 1
ATOM 785 C C . ALA A 1 101 ? -14.974 -9.634 18.280 1.00 73.56 101 ALA A C 1
ATOM 787 O O . ALA A 1 101 ? -15.052 -9.141 19.400 1.00 73.56 101 ALA A O 1
ATOM 788 N N . THR A 1 102 ? -15.474 -9.025 17.200 1.00 79.12 102 THR A N 1
ATOM 789 C CA . THR A 1 102 ? -16.020 -7.657 17.231 1.00 79.12 102 THR A CA 1
ATOM 790 C C . THR A 1 102 ? -17.515 -7.572 16.935 1.00 79.12 102 THR A C 1
ATOM 792 O O . THR A 1 102 ? -18.101 -6.518 17.137 1.00 79.12 102 THR A O 1
ATOM 795 N N . SER A 1 103 ? -18.154 -8.654 16.471 1.00 81.31 103 SER A N 1
ATOM 796 C CA . SER A 1 103 ? -19.548 -8.666 15.980 1.00 81.31 103 SER A CA 1
ATOM 797 C C . SER A 1 103 ? -19.839 -7.701 14.819 1.00 81.31 103 SER A C 1
ATOM 799 O O . SER A 1 103 ? -20.991 -7.554 14.418 1.00 81.31 103 SER A O 1
ATOM 801 N N . GLU A 1 104 ? -18.809 -7.090 14.229 1.00 82.75 104 GLU A N 1
ATOM 802 C CA . GLU A 1 104 ? -18.930 -6.178 13.093 1.00 82.75 104 GLU A CA 1
ATOM 803 C C . GLU A 1 104 ? -18.360 -6.804 11.813 1.00 82.75 104 GLU A C 1
ATOM 805 O O . GLU A 1 104 ? -17.447 -7.635 11.845 1.00 82.75 104 GLU A O 1
ATOM 810 N N . GLU A 1 105 ? -18.903 -6.412 10.659 1.00 85.25 105 GLU A N 1
ATOM 811 C CA . GLU A 1 105 ? -18.318 -6.755 9.361 1.00 85.25 105 GLU A CA 1
ATOM 812 C C . GLU A 1 105 ? -17.114 -5.840 9.110 1.00 85.25 105 GLU A C 1
ATOM 814 O O . GLU A 1 105 ? -17.269 -4.660 8.789 1.00 85.25 105 GLU A O 1
ATOM 819 N N . LEU A 1 106 ? -15.911 -6.389 9.290 1.00 88.44 106 LEU A N 1
ATOM 820 C CA . LEU A 1 106 ? -14.661 -5.669 9.073 1.00 88.44 106 LEU A CA 1
ATOM 821 C C . LEU A 1 106 ? -14.082 -5.972 7.691 1.00 88.44 106 LEU A C 1
ATOM 823 O O . LEU A 1 106 ? -14.028 -7.132 7.263 1.00 88.44 106 LEU A O 1
ATOM 827 N N . ILE A 1 107 ? -13.576 -4.928 7.041 1.00 87.81 107 ILE A N 1
ATOM 828 C CA . ILE A 1 107 ? -12.767 -5.034 5.827 1.00 87.81 107 ILE A CA 1
ATOM 829 C C . ILE A 1 107 ? -11.301 -4.745 6.145 1.00 87.81 107 ILE A C 1
ATOM 831 O O . ILE A 1 107 ? -10.991 -3.995 7.074 1.00 87.81 107 ILE A O 1
ATOM 835 N N . THR A 1 108 ? -10.399 -5.338 5.366 1.00 89.69 108 THR A N 1
ATOM 836 C CA . THR A 1 108 ? -8.964 -5.084 5.503 1.00 89.69 108 THR A CA 1
ATOM 837 C C . THR A 1 108 ? -8.560 -3.983 4.541 1.00 89.69 108 THR A C 1
ATOM 839 O O . THR A 1 108 ? -8.784 -4.084 3.330 1.00 89.69 108 THR A O 1
ATOM 842 N N . VAL A 1 109 ? -7.935 -2.943 5.081 1.00 91.69 109 VAL A N 1
ATOM 843 C CA . VAL A 1 109 ? -7.433 -1.810 4.309 1.00 91.69 109 VAL A CA 1
ATOM 844 C C . VAL A 1 109 ? -5.957 -1.582 4.608 1.00 91.69 109 VAL A C 1
ATOM 846 O O . VAL A 1 109 ? -5.485 -1.810 5.723 1.00 91.69 109 VAL A O 1
ATOM 849 N N . PHE A 1 110 ? -5.220 -1.156 3.591 1.00 93.19 110 PHE A N 1
ATOM 850 C CA . PHE A 1 110 ? -3.852 -0.684 3.718 1.00 93.19 110 PHE A CA 1
ATOM 851 C C . PHE A 1 110 ? -3.856 0.843 3.723 1.00 93.19 110 PHE A C 1
ATOM 853 O O . PHE A 1 110 ? -4.319 1.463 2.767 1.00 93.19 110 PHE A O 1
ATOM 860 N N . LEU A 1 111 ? -3.358 1.434 4.805 1.00 95.19 111 LEU A N 1
ATOM 861 C CA . LEU A 1 111 ? -3.156 2.871 4.944 1.00 95.19 111 LEU A CA 1
ATOM 862 C C . LEU A 1 111 ? -1.682 3.187 4.646 1.00 95.19 111 LEU A C 1
ATOM 864 O O . LEU A 1 111 ? -0.841 2.937 5.516 1.00 95.19 111 LEU A O 1
ATOM 868 N N . PRO A 1 112 ? -1.341 3.701 3.453 1.00 92.88 112 PRO A N 1
ATOM 869 C CA . PRO A 1 112 ? 0.037 4.024 3.113 1.00 92.88 112 PRO A CA 1
ATOM 870 C C . PRO A 1 112 ? 0.543 5.238 3.899 1.00 92.88 112 PRO A C 1
ATOM 872 O O . PRO A 1 112 ? -0.210 6.148 4.243 1.00 92.88 112 PRO A O 1
ATOM 875 N N . THR A 1 113 ? 1.850 5.288 4.135 1.00 91.25 113 THR A N 1
ATOM 876 C CA . THR A 1 113 ? 2.524 6.503 4.607 1.00 91.25 113 THR A CA 1
ATOM 877 C C . THR A 1 113 ? 2.939 7.393 3.442 1.00 91.25 113 THR A C 1
ATOM 879 O O . THR A 1 113 ? 3.345 6.914 2.388 1.00 91.25 113 THR A O 1
ATOM 882 N N . THR A 1 114 ? 2.922 8.704 3.648 1.00 91.81 114 THR A N 1
ATOM 883 C CA . THR A 1 114 ? 3.441 9.690 2.693 1.00 91.81 114 THR A CA 1
ATOM 884 C C . THR A 1 114 ? 4.895 10.057 3.037 1.00 91.81 114 THR A C 1
ATOM 886 O O . THR A 1 114 ? 5.199 10.199 4.224 1.00 91.81 114 THR A O 1
ATOM 889 N N . PRO A 1 115 ? 5.806 10.258 2.065 1.00 89.75 115 PRO A N 1
ATOM 890 C CA . PRO A 1 115 ? 5.637 10.071 0.621 1.00 89.75 115 PRO A CA 1
ATOM 891 C C . PRO A 1 115 ? 5.858 8.623 0.160 1.00 89.75 115 PRO A C 1
ATOM 893 O O . PRO A 1 115 ? 5.716 8.337 -1.020 1.00 89.75 115 PRO A O 1
ATOM 896 N N . ASN A 1 116 ? 6.282 7.716 1.044 1.00 87.56 116 ASN A N 1
ATOM 897 C CA . ASN A 1 116 ? 6.655 6.357 0.662 1.00 87.56 116 ASN A CA 1
ATOM 898 C C . ASN A 1 116 ? 5.478 5.368 0.829 1.00 87.56 116 ASN A C 1
ATOM 900 O O . ASN A 1 116 ? 5.270 4.876 1.944 1.00 87.56 116 ASN A O 1
ATOM 904 N N . PRO A 1 117 ? 4.766 4.991 -0.255 1.00 81.81 117 PRO A N 1
ATOM 905 C CA . PRO A 1 117 ? 3.585 4.132 -0.180 1.00 81.81 117 PRO A CA 1
ATOM 906 C C . PRO A 1 117 ? 3.918 2.656 0.071 1.00 81.81 117 PRO A C 1
ATOM 908 O O . PRO A 1 117 ? 3.013 1.831 0.154 1.00 81.81 117 PRO A O 1
ATOM 911 N N . THR A 1 118 ? 5.204 2.300 0.164 1.00 77.94 118 THR A N 1
ATOM 912 C CA . THR A 1 118 ? 5.635 0.927 0.476 1.00 77.94 118 THR A CA 1
ATOM 913 C C . THR A 1 118 ? 5.527 0.602 1.965 1.00 77.94 118 THR A C 1
ATOM 915 O O . THR A 1 118 ? 5.454 -0.570 2.331 1.00 77.94 118 THR A O 1
ATOM 918 N N . SER A 1 119 ? 5.491 1.625 2.825 1.00 85.12 119 SER A N 1
ATOM 919 C CA . SER A 1 119 ? 5.209 1.501 4.255 1.00 85.12 119 SER A CA 1
ATOM 920 C C . SER A 1 119 ? 3.806 1.999 4.582 1.00 85.12 119 SER A C 1
ATOM 922 O O . SER A 1 119 ? 3.204 2.767 3.833 1.00 85.12 119 SER A O 1
ATOM 924 N N . GLY A 1 120 ? 3.265 1.540 5.708 1.00 91.12 120 GLY A N 1
ATOM 925 C CA . GLY A 1 120 ? 1.893 1.832 6.083 1.00 91.12 120 GLY A CA 1
ATOM 926 C C . GLY A 1 120 ? 1.401 0.981 7.239 1.00 91.12 120 GLY A C 1
ATOM 927 O O . GLY A 1 120 ? 2.162 0.244 7.869 1.00 91.12 120 GLY A O 1
ATOM 928 N N . PHE A 1 121 ? 0.102 1.070 7.477 1.00 93.56 121 PHE A N 1
ATOM 929 C CA . PHE A 1 121 ? -0.605 0.266 8.459 1.00 93.56 121 PHE A CA 1
ATOM 930 C C . PHE A 1 121 ? -1.577 -0.675 7.755 1.00 93.56 121 PHE A C 1
ATOM 932 O O . PHE A 1 121 ? -2.249 -0.294 6.798 1.00 93.56 121 PHE A O 1
ATOM 939 N N . LEU A 1 122 ? -1.682 -1.900 8.262 1.00 91.69 122 LEU A N 1
ATOM 940 C CA . LEU A 1 122 ? -2.827 -2.756 7.986 1.00 91.69 122 LEU A CA 1
ATOM 941 C C . LEU A 1 122 ? -3.890 -2.440 9.030 1.00 91.69 122 LEU A C 1
ATOM 943 O O . LEU A 1 122 ? -3.641 -2.590 10.226 1.00 91.69 122 LEU A O 1
ATOM 947 N N . LEU A 1 123 ? -5.066 -2.019 8.577 1.00 92.19 123 LEU A N 1
ATOM 948 C CA . LEU A 1 123 ? -6.190 -1.693 9.443 1.00 92.19 123 LEU A CA 1
ATOM 949 C C . LEU A 1 123 ? -7.372 -2.612 9.127 1.00 92.19 123 LEU A C 1
ATOM 951 O O . LEU A 1 123 ? -7.655 -2.922 7.969 1.00 92.19 123 LEU A O 1
ATOM 955 N N . LEU A 1 124 ? -8.063 -3.041 10.180 1.00 91.50 124 LEU A N 1
ATOM 956 C CA . LEU A 1 124 ? -9.374 -3.672 10.090 1.00 91.50 124 LEU A CA 1
ATOM 957 C C . LEU A 1 124 ? -10.398 -2.616 10.485 1.00 91.50 124 LEU A C 1
ATOM 959 O O . LEU A 1 124 ? -10.425 -2.194 11.639 1.00 91.50 124 LEU A O 1
ATOM 963 N N . VAL A 1 125 ? -11.203 -2.176 9.525 1.00 91.56 125 VAL A N 1
ATOM 964 C CA . VAL A 1 125 ? -12.161 -1.081 9.719 1.00 91.56 125 VAL A CA 1
ATOM 965 C C . VAL A 1 125 ? -13.588 -1.581 9.495 1.00 91.56 125 VAL A C 1
ATOM 967 O O . VAL A 1 125 ? -13.799 -2.421 8.608 1.00 91.56 125 VAL A O 1
ATOM 970 N N . PRO A 1 126 ? -14.577 -1.120 10.283 1.00 91.69 126 PRO A N 1
ATOM 971 C CA . PRO A 1 126 ? -15.973 -1.441 10.031 1.00 91.69 126 PRO A CA 1
ATOM 972 C C . PRO A 1 126 ? -16.390 -0.991 8.641 1.00 91.69 126 PRO A C 1
ATOM 974 O O . PRO A 1 126 ? -16.200 0.162 8.270 1.00 91.69 126 PRO A O 1
ATOM 977 N N . LYS A 1 127 ?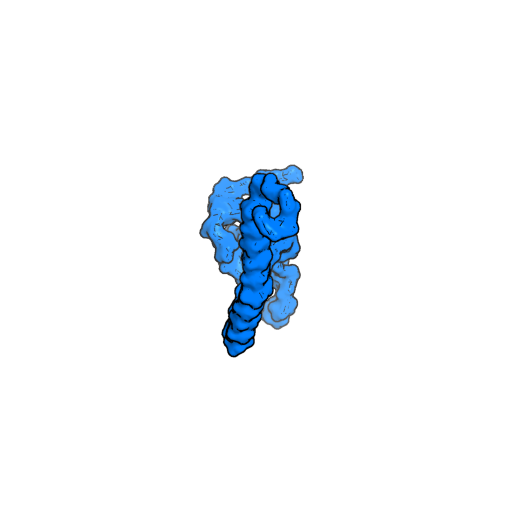 -17.022 -1.880 7.875 1.00 89.25 127 LYS A N 1
ATOM 978 C CA . LYS A 1 127 ? -17.473 -1.579 6.508 1.00 89.25 127 LYS A CA 1
ATOM 979 C C . LYS A 1 127 ? -18.407 -0.363 6.428 1.00 89.25 127 LYS A C 1
ATOM 981 O O . LYS A 1 127 ? -18.449 0.303 5.403 1.00 89.25 127 LYS A O 1
ATOM 986 N N . LYS A 1 128 ? -19.153 -0.093 7.504 1.00 91.56 128 LYS A N 1
ATOM 987 C CA . LYS A 1 128 ? -20.072 1.048 7.646 1.00 91.56 128 LYS A CA 1
ATOM 988 C C . LYS A 1 128 ? -19.358 2.408 7.750 1.00 91.56 128 LYS A C 1
ATOM 990 O O . LYS A 1 128 ? -19.956 3.409 7.383 1.00 91.56 128 LYS A O 1
ATOM 995 N N . ASP A 1 129 ? -18.102 2.427 8.204 1.00 92.75 129 ASP A N 1
ATOM 996 C CA . ASP A 1 129 ? -17.320 3.646 8.476 1.00 92.75 129 ASP A CA 1
ATOM 997 C C . ASP A 1 129 ? -16.343 3.970 7.329 1.00 92.75 129 ASP A C 1
ATOM 999 O O . ASP A 1 129 ? -15.366 4.701 7.491 1.00 92.75 129 ASP A O 1
ATOM 1003 N N . VAL A 1 130 ? -16.577 3.374 6.159 1.00 93.25 130 VAL A N 1
ATOM 1004 C CA . VAL A 1 130 ? -15.700 3.452 4.994 1.00 93.25 130 VAL A CA 1
ATOM 1005 C C . VAL A 1 130 ? -16.491 3.999 3.818 1.00 93.25 130 VAL A C 1
ATOM 1007 O O . VAL A 1 130 ? -17.542 3.463 3.465 1.00 93.25 130 VAL A O 1
ATOM 1010 N N . GLN A 1 131 ? -15.946 5.013 3.151 1.00 94.56 131 GLN A N 1
ATOM 1011 C CA . GLN A 1 131 ? -16.523 5.556 1.927 1.00 94.56 131 GLN A CA 1
ATOM 1012 C C . GLN A 1 131 ? -15.641 5.206 0.730 1.00 94.56 131 GLN A C 1
ATOM 1014 O O . GLN A 1 131 ? -14.447 5.488 0.728 1.00 94.56 131 GLN A O 1
ATOM 1019 N N . LYS A 1 132 ? -16.213 4.590 -0.308 1.00 93.19 132 LYS A N 1
ATOM 1020 C CA . LYS A 1 132 ? -15.487 4.360 -1.564 1.00 93.19 132 LYS A CA 1
ATOM 1021 C C . LYS A 1 132 ? -15.339 5.686 -2.311 1.00 93.19 132 LYS A C 1
ATOM 1023 O O . LYS A 1 132 ? -16.327 6.395 -2.490 1.00 93.19 132 LYS A O 1
ATOM 1028 N N . LEU A 1 133 ? -14.118 5.992 -2.741 1.00 92.62 133 LEU A N 1
ATOM 1029 C CA . LEU A 1 133 ? -13.833 7.130 -3.607 1.00 92.62 133 LEU A CA 1
ATOM 1030 C C . LEU A 1 133 ? -13.914 6.701 -5.070 1.00 92.62 133 LEU A C 1
ATOM 1032 O O . LEU A 1 133 ? -13.507 5.592 -5.425 1.00 92.62 133 LEU A O 1
ATOM 1036 N N . ASP A 1 134 ? -14.442 7.591 -5.904 1.00 90.25 134 ASP A N 1
ATOM 1037 C CA . ASP A 1 134 ? -14.471 7.420 -7.353 1.00 90.25 134 ASP A CA 1
ATOM 1038 C C . ASP A 1 134 ? -13.145 7.899 -7.949 1.00 90.25 134 ASP A C 1
ATOM 1040 O O . ASP A 1 134 ? -13.013 9.026 -8.414 1.00 90.25 134 ASP A O 1
ATOM 1044 N N . MET A 1 135 ? -12.114 7.073 -7.779 1.00 88.31 135 MET A N 1
ATOM 1045 C CA . MET A 1 135 ? -10.777 7.311 -8.310 1.00 88.31 135 MET A CA 1
ATOM 1046 C C . MET A 1 135 ? -10.012 5.996 -8.450 1.00 88.31 135 MET A C 1
ATOM 1048 O O . MET A 1 135 ? -10.273 5.016 -7.742 1.00 88.31 135 MET A O 1
ATOM 1052 N N . SER A 1 136 ? -9.031 5.982 -9.344 1.00 89.50 136 SER A N 1
ATOM 1053 C CA . SER A 1 136 ? -8.139 4.846 -9.539 1.00 89.50 136 SER A CA 1
ATOM 1054 C C . SER A 1 136 ? -7.088 4.734 -8.427 1.00 89.50 136 SER A C 1
ATOM 1056 O O . SER A 1 136 ? -6.718 5.701 -7.755 1.00 89.50 136 SER A O 1
ATOM 1058 N N . VAL A 1 137 ? -6.552 3.525 -8.252 1.00 88.31 137 VAL A N 1
ATOM 1059 C CA . VAL A 1 137 ? -5.452 3.263 -7.308 1.00 88.31 137 VAL A CA 1
ATOM 1060 C C . VAL A 1 137 ? -4.181 4.031 -7.696 1.00 88.31 137 VAL A C 1
ATOM 1062 O O . VAL A 1 137 ? -3.458 4.499 -6.818 1.00 88.31 137 VAL A O 1
ATOM 1065 N N . ASP A 1 138 ? -3.925 4.207 -8.995 1.00 88.44 138 ASP A N 1
ATOM 1066 C CA . ASP A 1 138 ? -2.782 4.976 -9.500 1.00 88.44 138 ASP A CA 1
ATOM 1067 C C . ASP A 1 138 ? -2.870 6.456 -9.098 1.00 88.44 138 ASP A C 1
ATOM 1069 O O . ASP A 1 138 ? -1.905 7.034 -8.596 1.00 88.44 138 ASP A O 1
ATOM 1073 N N . GLU A 1 139 ? -4.054 7.056 -9.224 1.00 90.00 139 GLU A N 1
ATOM 1074 C CA . GLU A 1 139 ? -4.310 8.426 -8.773 1.00 90.00 139 GLU A CA 1
ATOM 1075 C C . GLU A 1 139 ? -4.128 8.580 -7.260 1.00 90.00 139 GLU A C 1
ATOM 1077 O O . GLU A 1 139 ? -3.551 9.567 -6.797 1.00 90.00 139 GLU A O 1
ATOM 1082 N N . ALA A 1 140 ? -4.551 7.582 -6.478 1.00 90.62 140 ALA A N 1
ATOM 1083 C CA . ALA A 1 140 ? -4.345 7.580 -5.033 1.00 90.62 140 ALA A CA 1
ATOM 1084 C C . ALA A 1 140 ? -2.852 7.530 -4.688 1.00 90.62 140 ALA A C 1
ATOM 1086 O O . ALA A 1 140 ? -2.384 8.295 -3.842 1.00 90.62 140 ALA A O 1
ATOM 1087 N N . PHE A 1 141 ? -2.076 6.684 -5.372 1.00 90.81 141 PHE A N 1
ATOM 1088 C CA . PHE A 1 141 ? -0.630 6.626 -5.173 1.00 90.81 141 PHE A CA 1
ATOM 1089 C C . PHE A 1 141 ? 0.072 7.916 -5.593 1.00 90.81 141 PHE A C 1
ATOM 1091 O O . PHE A 1 141 ? 0.939 8.383 -4.855 1.00 90.81 141 PHE A O 1
ATOM 1098 N N . LYS A 1 142 ? -0.318 8.537 -6.713 1.00 89.88 142 LYS A N 1
ATOM 1099 C CA . LYS A 1 142 ? 0.193 9.858 -7.118 1.00 89.88 142 LYS A CA 1
ATOM 1100 C C . LYS A 1 142 ? -0.033 10.900 -6.026 1.00 89.88 142 LYS A C 1
ATOM 1102 O O . LYS A 1 142 ? 0.895 11.639 -5.687 1.00 89.88 142 LYS A O 1
ATOM 1107 N N . MET A 1 143 ? -1.221 10.921 -5.421 1.00 91.88 143 MET A N 1
ATOM 1108 C CA . MET A 1 143 ? -1.518 11.825 -4.311 1.00 91.88 143 MET A CA 1
ATOM 1109 C C . MET A 1 143 ? -0.637 11.529 -3.086 1.00 91.88 143 MET A C 1
ATOM 1111 O O . MET A 1 143 ? -0.010 12.437 -2.544 1.00 91.88 143 MET A O 1
ATOM 1115 N N . VAL A 1 144 ? -0.522 10.263 -2.676 1.00 91.56 144 VAL A N 1
ATOM 1116 C CA . VAL A 1 144 ? 0.281 9.851 -1.507 1.00 91.56 144 VAL A CA 1
ATOM 1117 C C . VAL A 1 144 ? 1.770 10.171 -1.694 1.00 91.56 144 VAL A C 1
ATOM 1119 O O . VAL A 1 144 ? 2.403 10.726 -0.794 1.00 91.56 144 VAL A O 1
ATOM 1122 N N . ILE A 1 145 ? 2.334 9.863 -2.864 1.00 91.81 145 ILE A N 1
ATOM 1123 C CA . ILE A 1 145 ? 3.754 10.097 -3.175 1.00 91.81 145 ILE A CA 1
ATOM 1124 C C . ILE A 1 145 ? 4.061 11.594 -3.241 1.00 91.81 145 ILE A C 1
ATOM 1126 O O . ILE A 1 145 ? 5.103 12.038 -2.759 1.00 91.81 145 ILE A O 1
ATOM 1130 N N . SER A 1 146 ? 3.141 12.384 -3.794 1.00 92.25 146 SER A N 1
ATOM 1131 C CA . SER A 1 146 ? 3.292 13.836 -3.924 1.00 92.25 146 SER A CA 1
ATOM 1132 C C . SER A 1 146 ? 2.967 14.622 -2.651 1.00 92.25 146 SER A C 1
ATOM 1134 O O . SER A 1 146 ? 2.928 15.849 -2.703 1.00 92.25 146 SER A O 1
ATOM 1136 N N . LEU A 1 147 ? 2.726 13.956 -1.513 1.00 93.25 147 LEU A N 1
ATOM 1137 C CA . LEU A 1 147 ? 2.309 14.596 -0.256 1.00 93.25 147 LEU A CA 1
ATOM 1138 C C . LEU A 1 147 ? 0.989 15.385 -0.382 1.00 93.25 147 LEU A C 1
ATOM 1140 O O . LEU A 1 147 ? 0.777 16.362 0.332 1.00 93.25 147 LEU A O 1
ATOM 1144 N N . GLY A 1 148 ? 0.110 14.985 -1.303 1.00 88.44 148 GLY A N 1
ATOM 1145 C CA . GLY A 1 148 ? -1.162 15.657 -1.571 1.00 88.44 148 GLY A CA 1
ATOM 1146 C C . GLY A 1 148 ? -1.072 16.870 -2.499 1.00 88.44 148 GLY A C 1
ATOM 1147 O O . GLY A 1 148 ? -2.078 17.544 -2.696 1.00 88.44 148 GLY A O 1
ATOM 1148 N N . VAL A 1 149 ? 0.099 17.161 -3.078 1.00 89.94 149 VAL A N 1
ATOM 1149 C CA . VAL A 1 149 ? 0.266 18.279 -4.027 1.00 89.94 149 VAL A CA 1
ATOM 1150 C C . VAL A 1 149 ? -0.366 17.961 -5.383 1.00 89.94 149 VAL A C 1
ATOM 1152 O O . VAL A 1 149 ? -0.915 18.851 -6.029 1.00 89.94 149 VAL A O 1
ATOM 1155 N N . VAL A 1 150 ? -0.308 16.698 -5.815 1.00 87.81 150 VAL A N 1
ATOM 1156 C CA . VAL A 1 150 ? -0.983 16.229 -7.029 1.00 87.81 150 VAL A CA 1
ATOM 1157 C C . VAL A 1 150 ? -2.339 15.669 -6.629 1.00 87.81 150 VAL A C 1
ATOM 1159 O O . VAL A 1 150 ? -2.422 14.624 -5.983 1.00 87.81 150 VAL A O 1
ATOM 1162 N N . LEU A 1 151 ? -3.397 16.376 -7.015 1.00 84.25 151 LEU A N 1
ATOM 1163 C CA . LEU A 1 151 ? -4.768 15.913 -6.856 1.00 84.25 151 LEU A CA 1
ATOM 1164 C C . LEU A 1 151 ? -5.224 15.240 -8.162 1.00 84.25 151 LEU A C 1
ATOM 1166 O O . LEU A 1 151 ? -4.875 15.736 -9.233 1.00 84.25 151 LEU A O 1
ATOM 1170 N N . PRO A 1 152 ? -5.975 14.128 -8.089 1.00 76.12 152 PRO A N 1
ATOM 1171 C CA . PRO A 1 152 ? -6.659 13.556 -9.239 1.00 76.12 152 PRO A CA 1
ATOM 1172 C C . PRO A 1 152 ? -7.561 14.623 -9.856 1.00 76.12 152 PRO A C 1
ATOM 1174 O O . PRO A 1 152 ? -8.252 15.346 -9.127 1.00 76.12 152 PRO A O 1
ATOM 1177 N N . ASP A 1 153 ? -7.542 14.732 -11.181 1.00 71.88 153 ASP A N 1
ATOM 1178 C CA . ASP A 1 153 ? -8.483 15.592 -11.886 1.00 71.88 153 ASP A CA 1
ATOM 1179 C C . ASP A 1 153 ? -9.912 15.070 -11.646 1.00 71.88 153 ASP A C 1
ATOM 1181 O O . ASP A 1 153 ? -10.135 13.871 -11.485 1.00 71.88 153 ASP A O 1
ATOM 1185 N N . ARG A 1 154 ? -10.876 15.991 -11.517 1.00 55.00 154 ARG A N 1
ATOM 1186 C CA . ARG A 1 154 ? -12.287 15.684 -11.215 1.00 55.00 154 ARG A CA 1
ATOM 1187 C C . ARG A 1 154 ? -12.828 14.546 -12.105 1.00 55.00 154 ARG A C 1
ATOM 1189 O O . ARG A 1 154 ? -12.502 14.541 -13.289 1.00 55.00 154 ARG A O 1
ATOM 1196 N N . PRO A 1 155 ? -13.727 13.685 -11.589 1.00 52.47 155 PRO A N 1
ATOM 1197 C CA . PRO A 1 155 ? -14.457 12.753 -12.441 1.00 52.47 155 PRO A CA 1
ATOM 1198 C C . PRO A 1 155 ? -15.304 13.543 -13.453 1.00 52.47 155 PRO A C 1
ATOM 1200 O O . PRO A 1 155 ? -15.958 14.522 -13.073 1.00 52.47 155 PRO A O 1
ATOM 1203 N N . GLU A 1 156 ? -15.251 13.142 -14.727 1.00 38.72 156 GLU A N 1
ATOM 1204 C CA . GLU A 1 156 ? -16.278 13.480 -15.726 1.00 38.72 156 GLU A CA 1
ATOM 1205 C C . GLU A 1 156 ? -17.580 12.719 -15.446 1.00 38.72 156 GLU A C 1
ATOM 1207 O O . GLU A 1 156 ? -17.503 11.528 -15.065 1.00 38.72 156 GLU A O 1
#

Foldseek 3Di:
DPPPPDDDPCPVVVVVVVVVVVVVCCCCPPVVVVVVVVVVVVLVPPPVSVVCCCVVVVVCCVVVVPPCPQFVFWKWADPPDPPHIAIWTFRAQAPPVCCVVPVATWTWIWGAAALGRVDTDTDTDGPVRMDTDPDDPVQNNVCRNVVNPRHPDDDD

Secondary structure (DSSP, 8-state):
--SSSS--TTHHHHHHHHHHHHHHHHIIIIIIHHHHHHHHHHHHT-HHHHHHHHHHHHHHHHHH---TTS---EEEEE-SSTT-EEEEEEEES--HHHHHHHSS-EEEEEEEPSS-TTSEEEEEEEGGGEEE-SS-HHHHHHHHHTTT-SPPPPP-